Protein AF-A0A928DRD4-F1 (afdb_monomer_lite)

Sequence (166 aa):
MTNDAVLSANNVAFDFAQDGGIVSPGINWDGSDFAIGTTTFQNSYTLNEGGTLLLEVDAANSQADKLIVDGAAVLNGGTIDLVYDPAFLTNGMAFDMIQFNSDVQGLDKIELDLPEDDAYFWNVSWTDAGLVTFSVDGGAVPEPATWALLLVGLGLGGYTLRNRKK

pLDDT: mean 80.84, std 12.87, range [47.69, 97.25]

Secondary structure (DSSP, 8-state):
--------TTS----TTTTTPEE-SSB-TTSS-B---EEEESS-EEEETT-EEEEEEETTTTEE-EEEESS-EEEEB-EEEEEE-GGG--TT-EEEEEEESS-EE------EE----TTEEEEEEE-TTSEEEEEEEE-----HHHHHHHHHHHHHHHHHHHHTT-

Structure (mmCIF, N/CA/C/O backbone):
data_AF-A0A928DRD4-F1
#
_entry.id   AF-A0A928DRD4-F1
#
loop_
_atom_site.group_PDB
_atom_site.id
_atom_site.type_symbol
_atom_site.label_atom_id
_atom_site.label_alt_id
_atom_site.label_comp_id
_atom_site.label_asym_id
_atom_site.label_entity_id
_atom_si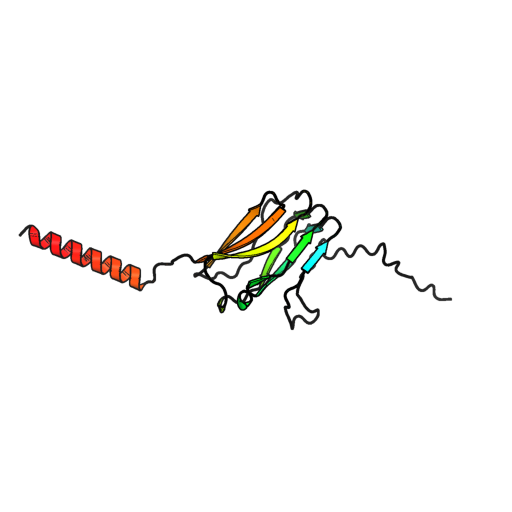te.label_seq_id
_atom_site.pdbx_PDB_ins_code
_atom_site.Cartn_x
_atom_site.Cartn_y
_atom_site.Cartn_z
_atom_site.occupancy
_atom_site.B_iso_or_equiv
_atom_site.auth_seq_id
_atom_site.auth_comp_id
_atom_site.auth_asym_id
_atom_site.auth_atom_id
_atom_site.pdbx_PDB_model_num
ATOM 1 N N . MET A 1 1 ? -4.050 3.288 52.857 1.00 53.44 1 MET A N 1
ATOM 2 C CA . MET A 1 1 ? -4.586 2.356 51.848 1.00 53.44 1 MET A CA 1
ATOM 3 C C . MET A 1 1 ? -4.522 3.092 50.529 1.00 53.44 1 MET A C 1
ATOM 5 O O . MET A 1 1 ? -5.202 4.101 50.392 1.00 53.44 1 MET A O 1
ATOM 9 N N . THR A 1 2 ? -3.605 2.708 49.648 1.00 58.59 2 THR A N 1
ATOM 10 C CA . THR A 1 2 ? -3.530 3.256 48.293 1.00 58.59 2 THR A CA 1
ATOM 11 C C . THR A 1 2 ? -4.617 2.568 47.479 1.00 58.59 2 THR A C 1
ATOM 13 O O . THR A 1 2 ? -4.669 1.343 47.432 1.00 58.59 2 THR A O 1
ATOM 16 N N . ASN A 1 3 ? -5.557 3.345 46.944 1.00 57.81 3 ASN A N 1
ATOM 17 C CA . ASN A 1 3 ? -6.489 2.835 45.949 1.00 57.81 3 ASN A CA 1
ATOM 18 C C . ASN A 1 3 ? -5.682 2.632 44.670 1.00 57.81 3 ASN A C 1
ATOM 20 O O . ASN A 1 3 ? -5.454 3.589 43.932 1.00 57.81 3 ASN A O 1
ATOM 24 N N . ASP A 1 4 ? -5.224 1.407 44.444 1.00 62.56 4 ASP A N 1
ATOM 25 C CA . ASP A 1 4 ? -4.686 1.022 43.149 1.00 62.56 4 ASP A CA 1
ATOM 26 C C . ASP A 1 4 ? -5.852 1.089 42.163 1.00 62.56 4 ASP A C 1
ATOM 28 O O . ASP A 1 4 ? -6.830 0.343 42.265 1.00 62.56 4 ASP A O 1
ATOM 32 N N . ALA A 1 5 ? -5.803 2.069 41.262 1.00 61.06 5 ALA A N 1
ATOM 33 C CA . ALA A 1 5 ? -6.780 2.199 40.199 1.00 61.06 5 ALA A CA 1
ATOM 34 C C . ALA A 1 5 ? -6.636 0.978 39.284 1.00 61.06 5 ALA A C 1
ATOM 36 O O . ALA A 1 5 ? -5.749 0.915 38.435 1.00 61.06 5 ALA A O 1
ATOM 37 N N . VAL A 1 6 ? -7.497 -0.019 39.489 1.00 67.00 6 VAL A N 1
ATOM 38 C CA . VAL A 1 6 ? -7.635 -1.152 38.579 1.00 67.00 6 VAL A CA 1
ATOM 39 C C . VAL A 1 6 ? -8.235 -0.607 37.289 1.00 67.00 6 VAL A C 1
ATOM 41 O O . VAL A 1 6 ? -9.435 -0.343 37.205 1.00 67.00 6 VAL A O 1
ATOM 44 N N . LEU A 1 7 ? -7.386 -0.409 36.283 1.00 55.59 7 LEU A N 1
ATOM 45 C CA . LEU A 1 7 ? -7.824 -0.202 34.910 1.00 55.59 7 LEU A CA 1
ATOM 46 C C . LEU A 1 7 ? -8.550 -1.477 34.466 1.00 55.59 7 LEU A C 1
ATOM 48 O O . LEU A 1 7 ? -7.941 -2.510 34.202 1.00 55.59 7 LEU A O 1
ATOM 52 N N . SER A 1 8 ? -9.880 -1.416 34.450 1.00 62.66 8 SER A N 1
ATOM 53 C CA . SER A 1 8 ? -10.719 -2.462 33.875 1.00 62.66 8 SER A CA 1
ATOM 54 C C . SER A 1 8 ? -10.456 -2.509 32.370 1.00 62.66 8 SER A C 1
ATOM 56 O O . SER A 1 8 ? -10.828 -1.580 31.652 1.00 62.66 8 SER A O 1
ATOM 58 N N . ALA A 1 9 ? -9.860 -3.609 31.901 1.00 56.12 9 ALA A N 1
ATOM 59 C CA . ALA A 1 9 ? -9.502 -3.859 30.500 1.00 56.12 9 ALA A CA 1
ATOM 60 C C . ALA A 1 9 ? -10.667 -3.689 29.503 1.00 56.12 9 ALA A C 1
ATOM 62 O O . ALA A 1 9 ? -10.439 -3.532 28.311 1.00 56.12 9 ALA A O 1
ATOM 63 N N . ASN A 1 10 ? -11.909 -3.663 29.987 1.00 56.59 10 ASN A N 1
ATOM 64 C CA . ASN A 1 10 ? -13.098 -3.573 29.146 1.00 56.59 10 ASN A CA 1
ATOM 65 C C . ASN A 1 10 ? -13.433 -2.156 28.643 1.00 56.59 10 ASN A C 1
ATOM 67 O O . ASN A 1 10 ? -14.390 -2.032 27.893 1.00 56.59 10 ASN A O 1
ATOM 71 N N . ASN A 1 11 ? -12.718 -1.100 29.061 1.00 47.69 11 ASN A N 1
ATOM 72 C CA . ASN A 1 11 ? -13.080 0.291 28.727 1.00 47.69 11 ASN A CA 1
ATOM 73 C C . ASN A 1 11 ? -11.883 1.235 28.515 1.00 47.69 11 ASN A C 1
ATOM 75 O O . ASN A 1 11 ? -12.037 2.452 28.607 1.00 47.69 11 ASN A O 1
ATOM 79 N N . VAL A 1 12 ? -10.686 0.714 28.236 1.00 48.12 12 VAL A N 1
ATOM 80 C CA . VAL A 1 12 ? -9.613 1.585 27.739 1.00 48.12 12 VAL A CA 1
ATOM 81 C C . VAL A 1 12 ? -9.796 1.694 26.232 1.00 48.12 12 VAL A C 1
ATOM 83 O O . VAL A 1 12 ? -9.312 0.857 25.475 1.00 48.12 12 VAL A O 1
ATOM 86 N N . ALA A 1 13 ? -10.572 2.693 25.808 1.00 52.09 13 ALA A N 1
ATOM 87 C CA . ALA A 1 13 ? -10.579 3.121 24.419 1.00 52.09 13 ALA A CA 1
ATOM 88 C C . ALA A 1 13 ? -9.193 3.698 24.132 1.00 52.09 13 ALA A C 1
ATOM 90 O O . ALA A 1 13 ? -8.875 4.824 24.512 1.00 52.09 13 ALA A O 1
ATOM 91 N N . PHE A 1 14 ? -8.333 2.871 23.556 1.00 54.72 14 PHE A N 1
ATOM 92 C CA . PHE A 1 14 ? -7.057 3.328 23.060 1.00 54.72 14 PHE A CA 1
ATOM 93 C C . PHE A 1 14 ? -7.296 4.051 21.742 1.00 54.72 14 PHE A C 1
ATOM 95 O O . PHE A 1 14 ? -7.428 3.433 20.688 1.00 54.72 14 PHE A O 1
ATOM 102 N N . ASP A 1 15 ? -7.408 5.368 21.833 1.00 59.59 15 ASP A N 1
ATOM 103 C CA . ASP A 1 15 ? -7.693 6.231 20.700 1.00 59.59 15 ASP A CA 1
ATOM 104 C C . ASP A 1 15 ? -6.415 6.612 19.940 1.00 59.59 15 ASP A C 1
ATOM 106 O O . ASP A 1 15 ? -6.062 7.777 19.791 1.00 59.59 15 ASP A O 1
ATOM 110 N N . PHE A 1 16 ? -5.653 5.604 19.511 1.00 61.81 16 PHE A N 1
ATOM 111 C CA . PHE A 1 16 ? -4.361 5.821 18.853 1.00 61.81 16 PHE A CA 1
ATOM 112 C C . PHE A 1 16 ? -4.488 6.471 17.466 1.00 61.81 16 PHE A C 1
ATOM 114 O O . PHE A 1 16 ? -3.494 6.950 16.934 1.00 61.81 16 PHE A O 1
ATOM 121 N N . ALA A 1 17 ? -5.688 6.495 16.880 1.00 55.22 17 ALA A N 1
ATOM 122 C CA . ALA A 1 17 ? -5.912 6.963 15.514 1.00 55.22 17 ALA A CA 1
ATOM 123 C C . ALA A 1 17 ? -6.464 8.399 15.420 1.00 55.22 17 ALA A C 1
ATOM 125 O O . ALA A 1 17 ? -6.345 9.020 14.364 1.00 55.22 17 ALA A O 1
ATOM 126 N N . GLN A 1 18 ? -7.045 8.950 16.497 1.00 60.78 18 GLN A N 1
ATOM 127 C CA . GLN A 1 18 ? -7.702 10.261 16.427 1.00 60.78 18 GLN A CA 1
ATOM 128 C C . GLN A 1 18 ? -6.786 11.462 16.703 1.00 60.78 18 GLN A C 1
ATOM 130 O O . GLN A 1 18 ? -7.110 12.541 16.212 1.00 60.78 18 GLN A O 1
ATOM 135 N N . ASP A 1 19 ? -5.653 11.277 17.393 1.00 69.81 19 ASP A N 1
ATOM 136 C CA . ASP A 1 19 ? -4.756 12.363 17.845 1.00 69.81 19 ASP A CA 1
ATOM 137 C C . ASP A 1 19 ? -3.374 12.359 17.149 1.00 69.81 19 ASP A C 1
ATOM 139 O O . ASP A 1 19 ? -2.356 12.729 17.737 1.00 69.81 19 ASP A O 1
ATOM 143 N N . GLY A 1 20 ? -3.310 11.920 15.890 1.00 76.12 20 GLY A N 1
ATOM 144 C CA . GLY A 1 20 ? -2.060 11.944 15.122 1.00 76.12 20 GLY A CA 1
ATOM 145 C C . GLY A 1 20 ? -1.081 10.808 15.435 1.00 76.12 20 GLY A C 1
ATOM 146 O O . GLY A 1 20 ? 0.130 10.957 15.275 1.00 76.12 20 GLY A O 1
ATOM 147 N N . GLY A 1 21 ? -1.589 9.679 15.933 1.00 85.69 21 GLY A N 1
ATOM 148 C CA . GLY A 1 21 ? -0.782 8.485 16.161 1.00 85.69 21 GLY A CA 1
ATOM 149 C C . GLY A 1 21 ? -0.530 7.676 14.888 1.00 85.69 21 GLY A C 1
ATOM 150 O O . GLY A 1 21 ? -1.172 7.870 13.853 1.00 85.69 21 GLY A O 1
ATOM 151 N N . ILE A 1 22 ? 0.420 6.746 14.993 1.00 86.06 22 ILE A N 1
ATOM 152 C CA . ILE A 1 22 ? 0.744 5.781 13.940 1.00 86.06 22 ILE A CA 1
ATOM 153 C C . ILE A 1 22 ? 0.092 4.443 14.292 1.00 86.06 22 ILE A C 1
ATOM 155 O O . ILE A 1 22 ? 0.329 3.895 15.371 1.00 86.06 22 ILE A O 1
ATOM 159 N N . VAL A 1 23 ? -0.705 3.903 13.372 1.00 89.56 23 VAL A N 1
ATOM 160 C CA . VAL A 1 23 ? -1.175 2.514 13.409 1.00 89.56 23 VAL A CA 1
ATOM 161 C C . VAL A 1 23 ? -0.349 1.724 12.407 1.00 89.56 23 VAL A C 1
ATOM 163 O O . VAL A 1 23 ? -0.339 2.067 11.232 1.00 89.56 23 VAL A O 1
ATOM 166 N N . SER A 1 24 ? 0.318 0.662 12.855 1.00 90.94 24 SER A N 1
ATOM 167 C CA . SER A 1 24 ? 1.047 -0.245 11.968 1.00 90.94 24 SER A CA 1
ATOM 168 C C . SER A 1 24 ? 0.807 -1.696 12.381 1.00 90.94 24 SER A C 1
ATOM 170 O O . SER A 1 24 ? 1.119 -2.053 13.520 1.00 90.94 24 SER A O 1
ATOM 172 N N . PRO A 1 25 ? 0.211 -2.528 11.508 1.00 90.12 25 PRO A N 1
ATOM 173 C CA . PRO A 1 25 ? -0.007 -3.945 11.783 1.00 90.12 25 PRO A CA 1
ATOM 174 C C . PRO A 1 25 ? 1.255 -4.763 12.056 1.00 90.12 25 PRO A C 1
ATOM 176 O O . PRO A 1 25 ? 1.150 -5.758 12.775 1.00 90.12 25 PRO A O 1
ATOM 179 N N . GLY A 1 26 ? 2.401 -4.355 11.504 1.00 83.25 26 GLY A N 1
ATOM 180 C CA . GLY A 1 26 ? 3.632 -5.146 11.498 1.00 83.25 26 GLY A CA 1
ATOM 181 C C . GLY A 1 26 ? 4.840 -4.556 12.231 1.00 83.25 26 GLY A C 1
ATOM 182 O O . GLY A 1 26 ? 5.879 -5.212 12.311 1.00 83.25 26 GLY A O 1
ATOM 183 N N . ILE A 1 27 ? 4.752 -3.337 12.782 1.00 80.06 27 ILE A N 1
ATOM 184 C CA . ILE A 1 27 ? 5.915 -2.702 13.420 1.00 80.06 27 ILE A CA 1
ATOM 185 C C . ILE A 1 27 ? 6.202 -3.295 14.808 1.00 80.06 27 ILE A C 1
ATOM 187 O O . ILE A 1 27 ? 5.350 -3.304 15.704 1.00 80.06 27 ILE A O 1
ATOM 191 N N . ASN A 1 28 ? 7.443 -3.727 15.034 1.00 72.81 28 ASN A N 1
ATOM 192 C CA . ASN A 1 28 ? 7.935 -3.925 16.393 1.00 72.81 28 ASN A CA 1
ATOM 193 C C . ASN A 1 28 ? 8.206 -2.566 17.055 1.00 72.81 28 ASN A C 1
ATOM 195 O O . ASN A 1 28 ? 8.687 -1.634 16.422 1.00 72.81 28 ASN A O 1
ATOM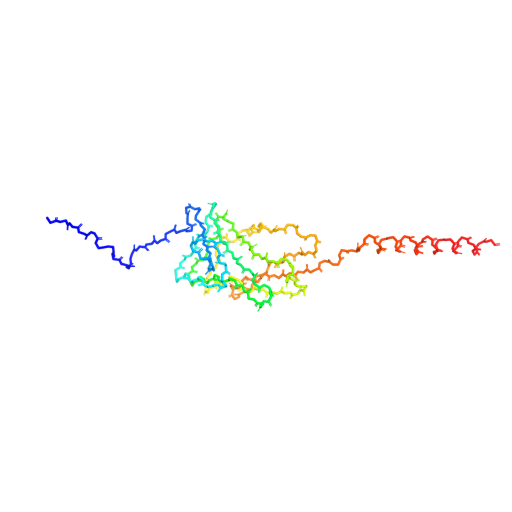 199 N N . TRP A 1 29 ? 7.910 -2.442 18.353 1.00 63.84 29 TRP A N 1
ATOM 200 C CA . TRP A 1 29 ? 8.010 -1.183 19.117 1.00 63.84 29 TRP A CA 1
ATOM 201 C C . TRP A 1 29 ? 9.380 -0.478 19.025 1.00 63.84 29 TRP A C 1
ATOM 203 O O . TRP A 1 29 ? 9.471 0.731 19.231 1.00 63.84 29 TRP A O 1
ATOM 213 N N . ASP A 1 30 ? 10.450 -1.216 18.732 1.00 74.44 30 ASP A N 1
ATOM 214 C CA . ASP A 1 30 ? 11.800 -0.672 18.565 1.00 74.44 30 ASP A CA 1
ATOM 215 C C . ASP A 1 30 ? 12.127 -0.219 17.130 1.00 74.44 30 ASP A C 1
ATOM 217 O O . ASP A 1 30 ? 13.231 0.271 16.886 1.00 74.44 30 ASP A O 1
ATOM 221 N N . GLY A 1 31 ? 11.179 -0.364 16.198 1.00 68.12 31 GLY A N 1
ATOM 222 C CA . GLY A 1 31 ? 11.313 -0.007 14.787 1.00 68.12 31 GLY A CA 1
ATOM 223 C C . GLY A 1 31 ? 12.380 -0.806 14.039 1.00 68.12 31 GLY A C 1
ATOM 224 O O . GLY A 1 31 ? 12.800 -0.374 12.968 1.00 68.12 31 GLY A O 1
ATOM 225 N N . SER A 1 32 ? 12.875 -1.910 14.612 1.00 71.31 32 SER A N 1
ATOM 226 C CA . SER A 1 32 ? 14.023 -2.647 14.069 1.00 71.31 32 SER A CA 1
ATOM 227 C C . SER A 1 32 ? 13.646 -3.835 13.188 1.00 71.31 32 SER A C 1
ATOM 229 O O . SER A 1 32 ? 14.449 -4.229 12.349 1.00 71.31 32 SER A O 1
ATOM 231 N N . ASP A 1 33 ? 12.423 -4.340 13.339 1.00 70.19 33 ASP A N 1
ATOM 232 C CA . ASP A 1 33 ? 11.862 -5.424 12.541 1.00 70.19 33 ASP A CA 1
ATOM 233 C C . ASP A 1 33 ? 10.456 -5.016 12.097 1.00 70.19 33 ASP A C 1
ATOM 235 O O . ASP A 1 33 ? 9.566 -4.791 12.927 1.00 70.19 33 ASP A O 1
ATOM 239 N N . PHE A 1 34 ? 10.277 -4.926 10.785 1.00 71.44 34 PHE A N 1
ATOM 240 C CA . PHE A 1 34 ? 8.971 -4.893 10.154 1.00 71.44 34 PHE A CA 1
ATOM 241 C C . PHE A 1 34 ? 8.649 -6.342 9.778 1.00 71.44 34 PHE A C 1
ATOM 243 O O . PHE A 1 34 ? 9.393 -7.000 9.047 1.00 71.44 34 PHE A O 1
ATOM 250 N N . ALA A 1 35 ? 7.647 -6.907 10.445 1.00 85.56 35 ALA A N 1
ATOM 251 C CA . ALA A 1 35 ? 7.182 -8.254 10.176 1.00 85.56 35 ALA A CA 1
ATOM 252 C C . ALA A 1 35 ? 5.734 -8.158 9.732 1.00 85.56 35 ALA A C 1
ATOM 254 O O . ALA A 1 35 ? 4.929 -7.562 10.441 1.00 85.56 35 ALA A O 1
ATOM 255 N N . ILE A 1 36 ? 5.390 -8.811 8.621 1.00 91.25 36 ILE A N 1
ATOM 256 C CA . ILE A 1 36 ? 4.025 -8.774 8.096 1.00 91.25 36 ILE A CA 1
ATOM 257 C C . ILE A 1 36 ? 3.005 -9.130 9.179 1.00 91.25 36 ILE A C 1
ATOM 259 O O . ILE A 1 36 ? 3.020 -10.230 9.748 1.00 91.25 36 ILE A O 1
ATOM 263 N N . GLY A 1 37 ? 2.093 -8.196 9.429 1.00 93.50 37 GLY A N 1
ATOM 264 C CA . GLY A 1 37 ? 1.141 -8.262 10.518 1.00 93.50 37 GLY A CA 1
ATOM 265 C C . GLY A 1 37 ? -0.298 -7.993 10.099 1.00 93.50 37 GLY A C 1
ATOM 266 O O . GLY A 1 37 ? -0.634 -7.656 8.963 1.00 93.50 37 GLY A O 1
ATOM 267 N N . THR A 1 38 ? -1.210 -8.198 11.046 1.00 93.81 38 THR A N 1
ATOM 268 C CA . THR A 1 38 ? -2.631 -7.899 10.858 1.00 93.81 38 THR A CA 1
ATOM 269 C C . THR A 1 38 ? -3.185 -7.206 12.092 1.00 93.81 38 THR A C 1
ATOM 271 O O . THR A 1 38 ? -3.159 -7.767 13.186 1.00 93.81 38 THR A O 1
ATOM 274 N N . THR A 1 39 ? -3.758 -6.020 11.899 1.00 93.00 39 THR A N 1
ATOM 275 C CA . THR A 1 39 ? -4.502 -5.286 12.927 1.00 93.00 39 THR A CA 1
ATOM 276 C C . THR A 1 39 ? -5.983 -5.381 12.622 1.00 93.00 39 THR A C 1
ATOM 278 O O . THR A 1 39 ? -6.412 -5.101 11.506 1.00 93.00 39 THR A O 1
ATOM 281 N N . THR A 1 40 ? -6.782 -5.772 13.615 1.00 92.88 40 THR A N 1
ATOM 282 C CA . THR A 1 40 ? -8.244 -5.833 13.494 1.00 92.88 40 THR A CA 1
ATOM 283 C C . THR A 1 40 ? -8.905 -4.879 14.481 1.00 92.88 40 THR A C 1
ATOM 285 O O . THR A 1 40 ? -8.725 -5.009 15.692 1.00 92.88 40 THR A O 1
ATOM 288 N N . PHE A 1 41 ? -9.720 -3.960 13.969 1.00 89.75 41 PHE A N 1
ATOM 289 C CA . PHE A 1 41 ? -10.636 -3.144 14.753 1.00 89.75 41 PHE A CA 1
ATOM 290 C C . PHE A 1 41 ? -12.024 -3.778 14.715 1.00 89.75 41 PHE A C 1
ATOM 292 O O . PHE A 1 41 ? -12.697 -3.756 13.692 1.00 89.75 41 PHE A O 1
ATOM 299 N N . GLN A 1 42 ? -12.467 -4.323 15.848 1.00 89.62 42 GLN A N 1
ATOM 300 C CA . GLN A 1 42 ? -13.822 -4.883 15.976 1.00 89.62 42 GLN A CA 1
ATOM 301 C C . GLN A 1 42 ? -14.917 -3.804 15.948 1.00 89.62 42 GLN A C 1
ATOM 303 O O . GLN A 1 42 ? -16.075 -4.084 15.657 1.00 89.62 42 GLN A O 1
ATOM 308 N N . ASN A 1 43 ? -14.544 -2.569 16.286 1.00 87.62 43 ASN A N 1
ATOM 309 C CA . ASN A 1 43 ? -15.419 -1.404 16.286 1.00 87.62 43 ASN A CA 1
ATOM 310 C C . ASN A 1 43 ? -15.070 -0.484 15.110 1.00 87.62 43 ASN A C 1
ATOM 312 O O . ASN A 1 43 ? -14.294 -0.841 14.226 1.00 87.62 43 ASN A O 1
ATOM 316 N N . SER A 1 44 ? -15.657 0.709 15.106 1.00 86.94 44 SER A N 1
ATOM 317 C CA . SER A 1 44 ? -15.328 1.736 14.127 1.00 86.94 44 SER A CA 1
ATOM 318 C C . SER A 1 44 ? -13.870 2.195 14.229 1.00 86.94 44 SER A C 1
ATOM 320 O O . SER A 1 44 ? -13.297 2.234 15.320 1.00 86.94 44 SER A O 1
ATOM 322 N N . TYR A 1 45 ? -13.303 2.584 13.090 1.00 87.94 45 TYR A N 1
ATOM 323 C CA . TYR A 1 45 ? -11.957 3.132 12.950 1.00 87.94 45 TYR A CA 1
ATOM 324 C C . TYR A 1 45 ? -12.031 4.502 12.273 1.00 87.94 45 TYR A C 1
ATOM 326 O O . TYR A 1 45 ? -12.599 4.627 11.190 1.00 87.94 45 TYR A O 1
ATOM 334 N N . THR A 1 46 ? -11.442 5.522 12.892 1.00 87.75 46 THR A N 1
ATOM 335 C CA . THR A 1 46 ? -11.340 6.859 12.301 1.00 87.75 46 THR A CA 1
ATOM 336 C C . THR A 1 46 ? -9.874 7.234 12.165 1.00 87.75 46 THR A C 1
ATOM 338 O O . THR A 1 46 ? -9.164 7.256 13.166 1.00 87.75 46 THR A O 1
ATOM 341 N N . LEU A 1 47 ? -9.439 7.566 10.952 1.00 88.00 47 LEU A N 1
ATOM 342 C CA . LEU A 1 47 ? -8.114 8.113 10.676 1.00 88.00 47 LEU A CA 1
ATOM 343 C C . LEU A 1 47 ? -8.241 9.623 10.441 1.00 88.00 47 LEU A C 1
ATOM 345 O O . LEU A 1 47 ? -8.649 10.049 9.362 1.00 88.00 47 LEU A O 1
ATOM 349 N N . ASN A 1 48 ? -7.950 10.426 11.464 1.00 88.06 48 ASN A N 1
ATOM 350 C CA . ASN A 1 48 ? -8.018 11.889 11.384 1.00 88.06 48 ASN A CA 1
ATOM 351 C C . ASN A 1 48 ? -6.753 12.497 10.760 1.00 88.06 48 ASN A C 1
ATOM 353 O O . ASN A 1 48 ? -5.715 11.843 10.670 1.00 88.06 48 ASN A O 1
ATOM 357 N N . GLU A 1 49 ? -6.836 13.775 10.388 1.00 87.44 49 GLU A N 1
ATOM 358 C CA . GLU A 1 49 ? -5.693 14.599 9.992 1.00 87.44 49 GLU A CA 1
ATOM 359 C C . GLU A 1 49 ? -4.527 14.478 10.986 1.00 87.44 49 GLU A C 1
ATOM 361 O O . GLU A 1 49 ? -4.705 14.538 12.204 1.00 87.44 49 GLU A O 1
ATOM 366 N N . GLY A 1 50 ? -3.323 14.280 10.445 1.00 85.81 50 GLY A N 1
ATOM 367 C CA . GLY A 1 50 ? -2.100 14.048 11.213 1.00 85.81 50 GLY A CA 1
ATOM 368 C C . GLY A 1 50 ? -1.904 12.607 11.693 1.00 85.81 50 GLY A C 1
ATOM 369 O O . GLY A 1 50 ? -0.810 12.288 12.152 1.00 85.81 50 GLY A O 1
ATOM 370 N N . GLY A 1 51 ? -2.919 11.740 11.604 1.00 87.62 51 GLY A N 1
ATOM 371 C CA . GLY A 1 51 ? -2.775 10.306 11.858 1.00 87.62 51 GLY A CA 1
ATOM 372 C C . GLY A 1 51 ? -2.173 9.586 10.657 1.00 87.62 51 GLY A C 1
ATOM 373 O O . GLY A 1 51 ? -2.454 9.955 9.516 1.00 87.62 51 GLY A O 1
ATOM 374 N N . THR A 1 52 ? -1.401 8.529 10.915 1.00 88.75 52 THR A N 1
ATOM 375 C CA . THR A 1 52 ? -0.803 7.703 9.857 1.00 88.75 52 THR A CA 1
ATOM 376 C C . THR A 1 52 ? -1.166 6.234 10.041 1.00 88.75 52 THR A C 1
ATOM 378 O O . THR A 1 52 ? -0.953 5.652 11.105 1.00 88.75 52 THR A O 1
ATOM 381 N N . LEU A 1 53 ? -1.679 5.609 8.986 1.00 90.81 53 LEU A N 1
ATOM 382 C CA . LEU A 1 53 ? -1.716 4.158 8.847 1.00 90.81 53 LEU A CA 1
ATOM 383 C C . LEU A 1 53 ? -0.481 3.733 8.051 1.00 90.81 53 LEU A C 1
ATOM 385 O O . LEU A 1 53 ? -0.425 3.978 6.852 1.00 90.81 53 LEU A O 1
ATOM 389 N N . LEU A 1 54 ? 0.491 3.115 8.714 1.00 90.75 54 LEU A N 1
ATOM 390 C CA . LEU A 1 54 ? 1.701 2.605 8.078 1.00 90.75 54 LEU A CA 1
ATOM 391 C C . LEU A 1 54 ? 1.521 1.119 7.774 1.00 90.75 54 LEU A C 1
ATOM 393 O O . LEU A 1 54 ? 1.274 0.324 8.684 1.00 90.75 54 LEU A O 1
ATOM 397 N N . LEU A 1 55 ? 1.647 0.754 6.504 1.00 92.00 55 LEU A N 1
ATOM 398 C CA . LEU A 1 55 ? 1.514 -0.615 6.027 1.00 92.00 55 LEU A CA 1
ATOM 399 C C . LEU A 1 55 ? 2.788 -1.041 5.301 1.00 92.00 55 LEU A C 1
ATOM 401 O O . LEU A 1 55 ? 3.287 -0.325 4.435 1.00 92.00 55 LEU A O 1
ATOM 405 N N . GLU A 1 56 ? 3.286 -2.225 5.623 1.00 91.38 56 GLU A N 1
ATOM 406 C CA . GLU A 1 56 ? 4.417 -2.832 4.930 1.00 91.38 56 GLU A CA 1
ATOM 407 C C . GLU A 1 56 ? 3.987 -3.741 3.767 1.00 91.38 56 GLU A C 1
ATOM 409 O O . GLU A 1 56 ? 2.977 -4.445 3.839 1.00 91.38 56 GLU A O 1
ATOM 414 N N . VAL A 1 57 ? 4.800 -3.782 2.711 1.00 90.94 57 VAL A N 1
ATOM 415 C CA . VAL A 1 57 ? 4.763 -4.806 1.664 1.00 90.94 57 VAL A CA 1
ATOM 416 C C . VAL A 1 57 ? 6.085 -5.576 1.632 1.00 90.94 57 VAL A C 1
ATOM 418 O O . VAL A 1 57 ? 7.125 -5.049 1.235 1.00 90.94 57 VAL A O 1
ATOM 421 N N . ASP A 1 58 ? 6.013 -6.870 1.937 1.00 91.81 58 ASP A N 1
ATOM 422 C CA . ASP A 1 58 ? 7.072 -7.844 1.677 1.00 91.81 58 ASP A CA 1
ATOM 423 C C . ASP A 1 58 ? 6.822 -8.488 0.310 1.00 91.81 58 ASP A C 1
ATOM 425 O O . ASP A 1 58 ? 6.255 -9.580 0.155 1.00 91.81 58 ASP A O 1
ATOM 429 N N . ALA A 1 59 ? 7.243 -7.765 -0.724 1.00 88.12 59 ALA A N 1
ATOM 430 C CA . ALA A 1 59 ? 7.069 -8.196 -2.100 1.00 88.12 59 ALA A CA 1
ATOM 431 C C . ALA A 1 59 ? 7.875 -9.466 -2.430 1.00 88.12 59 ALA A C 1
ATOM 433 O O . ALA A 1 59 ? 7.450 -10.246 -3.286 1.00 88.12 59 ALA A O 1
ATOM 434 N N . ALA A 1 60 ? 8.977 -9.734 -1.714 1.00 89.38 60 ALA A N 1
ATOM 435 C CA . ALA A 1 60 ? 9.787 -10.937 -1.909 1.00 89.38 60 ALA A CA 1
ATOM 436 C C . ALA A 1 60 ? 8.997 -12.213 -1.582 1.00 89.38 60 ALA A C 1
ATOM 438 O O . ALA A 1 60 ? 9.164 -13.234 -2.254 1.00 89.38 60 ALA A O 1
ATOM 439 N N . ASN A 1 61 ? 8.103 -12.136 -0.594 1.00 91.12 61 ASN A N 1
ATOM 440 C CA . ASN A 1 61 ? 7.245 -13.245 -0.183 1.00 91.12 61 ASN A CA 1
ATOM 441 C C . ASN A 1 61 ? 5.786 -13.102 -0.650 1.00 91.12 61 ASN A C 1
ATOM 443 O O . ASN A 1 61 ? 4.973 -13.986 -0.381 1.00 91.12 61 ASN A O 1
ATOM 447 N N . SER A 1 62 ? 5.454 -12.040 -1.398 1.00 90.94 62 SER A N 1
ATOM 448 C CA . SER A 1 62 ? 4.076 -11.711 -1.803 1.00 90.94 62 SER A CA 1
ATOM 449 C C . SER A 1 62 ? 3.133 -11.554 -0.603 1.00 90.94 62 SER A C 1
ATOM 451 O O . SER A 1 62 ? 2.007 -12.053 -0.601 1.00 90.94 62 SER A O 1
ATOM 453 N N . GLN A 1 63 ? 3.619 -10.886 0.439 1.00 92.88 63 GLN A N 1
ATOM 454 C CA . GLN A 1 63 ? 2.892 -10.636 1.677 1.00 92.88 63 GLN A CA 1
ATOM 455 C C . GLN A 1 63 ? 2.814 -9.128 1.935 1.00 92.88 63 GLN A C 1
ATOM 457 O O . GLN A 1 63 ? 3.651 -8.364 1.465 1.00 92.88 63 GLN A O 1
ATOM 462 N N . ALA A 1 64 ? 1.791 -8.693 2.662 1.00 93.62 64 ALA A N 1
ATOM 463 C CA . ALA A 1 64 ? 1.623 -7.300 3.048 1.00 93.62 64 ALA A CA 1
ATOM 464 C C . ALA A 1 64 ? 0.889 -7.212 4.384 1.00 93.62 64 ALA A C 1
ATOM 466 O O . ALA A 1 64 ? 0.109 -8.108 4.731 1.00 93.62 64 ALA A O 1
ATOM 467 N N . ASP A 1 65 ? 1.135 -6.128 5.108 1.00 95.06 65 ASP A N 1
ATOM 468 C CA . ASP A 1 65 ? 0.368 -5.766 6.285 1.00 95.06 65 ASP A CA 1
ATOM 469 C C . ASP A 1 65 ? -1.113 -5.648 5.949 1.00 95.06 65 ASP A C 1
ATOM 471 O O . ASP A 1 65 ? -1.507 -5.197 4.867 1.00 95.06 65 ASP A O 1
ATOM 475 N N . LYS A 1 66 ? -1.945 -6.028 6.920 1.00 94.19 66 LYS A N 1
ATOM 476 C CA . LYS A 1 66 ? -3.393 -5.976 6.769 1.00 94.19 66 LYS A CA 1
ATOM 477 C C . LYS A 1 66 ? -4.075 -5.212 7.893 1.00 94.19 66 LYS A C 1
ATOM 479 O O . LYS A 1 66 ? -3.932 -5.530 9.073 1.00 94.19 66 LYS A O 1
ATOM 484 N N . LEU A 1 67 ? -4.904 -4.250 7.514 1.00 93.69 67 LEU A N 1
ATOM 485 C CA . LEU A 1 67 ? -5.885 -3.625 8.386 1.00 93.69 67 LEU A CA 1
ATOM 486 C C . LEU A 1 67 ? -7.267 -4.231 8.116 1.00 93.69 67 LEU A C 1
ATOM 488 O O . LEU A 1 67 ? -7.741 -4.243 6.984 1.00 93.69 67 LEU A O 1
ATOM 492 N N . ILE A 1 68 ? -7.936 -4.708 9.160 1.00 92.94 68 ILE A N 1
ATOM 493 C CA . ILE A 1 68 ? -9.323 -5.176 9.102 1.00 92.94 68 ILE A CA 1
ATOM 494 C C . ILE A 1 68 ? -10.162 -4.292 10.020 1.00 92.94 68 ILE A C 1
ATOM 496 O O . ILE A 1 68 ? -9.801 -4.085 11.178 1.00 92.94 68 ILE A O 1
ATOM 500 N N . VAL A 1 69 ? -11.284 -3.781 9.525 1.00 92.00 69 VAL A N 1
ATOM 501 C CA . VAL A 1 69 ? -12.236 -2.997 10.318 1.00 92.00 69 VAL A CA 1
ATOM 502 C C . VAL A 1 69 ? -13.617 -3.634 10.192 1.00 92.00 69 VAL A C 1
ATOM 504 O O . VAL A 1 69 ? -14.207 -3.665 9.111 1.00 92.00 69 VAL A O 1
ATOM 507 N N . ASP A 1 70 ? -14.126 -4.155 11.306 1.00 89.31 70 ASP A N 1
ATOM 508 C CA . ASP A 1 70 ? -15.457 -4.759 11.392 1.00 89.31 70 ASP A CA 1
ATOM 509 C C . ASP A 1 70 ? -16.558 -3.711 11.596 1.00 89.31 70 ASP A C 1
ATOM 511 O O . ASP A 1 70 ? -17.694 -3.921 11.174 1.00 89.31 70 ASP A O 1
ATOM 515 N N . GLY A 1 71 ? -16.227 -2.580 12.229 1.00 86.75 71 GLY A N 1
ATOM 516 C CA . GLY A 1 71 ? -17.117 -1.427 12.349 1.00 86.75 71 GLY A CA 1
ATOM 517 C C . GLY A 1 71 ? -16.980 -0.435 11.193 1.00 86.75 71 GLY A C 1
ATOM 518 O O . GLY A 1 71 ? -16.361 -0.722 10.169 1.00 86.75 71 GLY A O 1
ATOM 519 N N . ALA A 1 72 ? -17.571 0.749 11.359 1.00 84.31 72 ALA A N 1
ATOM 520 C CA . ALA A 1 72 ? -17.518 1.788 10.335 1.00 84.31 72 ALA A CA 1
ATOM 521 C C . ALA A 1 72 ? -16.107 2.379 10.236 1.00 84.31 72 ALA A C 1
ATOM 523 O O . ALA A 1 72 ? -15.503 2.704 11.259 1.00 84.31 72 ALA A O 1
ATOM 524 N N . ALA A 1 73 ? -15.602 2.577 9.023 1.00 85.62 73 ALA A N 1
ATOM 525 C CA . ALA A 1 73 ? -14.341 3.275 8.806 1.00 85.62 73 ALA A CA 1
ATOM 526 C C . ALA A 1 73 ? -14.568 4.692 8.271 1.00 85.62 73 ALA A C 1
ATOM 528 O O . ALA A 1 73 ? -15.388 4.889 7.371 1.00 85.62 73 ALA A O 1
ATOM 529 N N . VAL A 1 74 ? -13.833 5.661 8.822 1.00 85.06 74 VAL A N 1
ATOM 530 C CA . VAL A 1 74 ? -13.860 7.074 8.420 1.00 85.06 74 VAL A CA 1
ATOM 531 C C . VAL A 1 74 ? -12.429 7.570 8.208 1.00 85.06 74 VAL A C 1
ATOM 533 O O . VAL A 1 74 ? -11.643 7.592 9.150 1.00 85.06 74 VAL A O 1
ATOM 536 N N . LEU A 1 75 ? -12.078 7.996 6.991 1.00 81.75 75 LEU A N 1
ATOM 537 C CA . LEU A 1 75 ? -10.782 8.630 6.707 1.00 81.75 75 LEU A CA 1
ATOM 538 C C . LEU A 1 75 ? -10.973 10.149 6.602 1.00 81.75 75 LEU A C 1
ATOM 540 O O . LEU A 1 75 ? -11.409 10.666 5.581 1.00 81.75 75 LEU A O 1
ATOM 544 N N . ASN A 1 76 ? -10.668 10.867 7.678 1.00 85.19 76 ASN A N 1
ATOM 545 C CA . ASN A 1 76 ? -10.867 12.306 7.817 1.00 85.19 76 ASN A CA 1
ATOM 546 C C . ASN A 1 76 ? -9.535 13.069 7.700 1.00 85.19 76 ASN A C 1
ATOM 548 O O . ASN A 1 76 ? -9.140 13.792 8.612 1.00 85.19 76 ASN A O 1
ATOM 552 N N . GLY A 1 77 ? -8.831 12.867 6.581 1.00 81.00 77 GLY A N 1
ATOM 553 C CA . GLY A 1 77 ? -7.624 13.625 6.226 1.00 81.00 77 GLY A CA 1
ATOM 554 C C . GLY A 1 77 ? -6.290 13.095 6.764 1.00 81.00 77 GLY A C 1
ATOM 555 O O . GLY A 1 77 ? -5.299 13.813 6.671 1.00 81.00 77 GLY A O 1
ATOM 556 N N . GLY A 1 78 ? -6.235 11.888 7.336 1.00 83.94 78 GLY A N 1
ATOM 557 C CA . GLY A 1 78 ? -4.955 11.256 7.686 1.00 83.94 78 GLY A CA 1
ATOM 558 C C . GLY A 1 78 ? -4.259 10.569 6.505 1.00 83.94 78 GLY A C 1
ATOM 559 O O . GLY A 1 78 ? -4.816 10.458 5.411 1.00 83.94 78 GLY A O 1
ATOM 560 N N . THR A 1 79 ? -3.037 10.101 6.746 1.00 86.31 79 THR A N 1
ATOM 561 C CA . THR A 1 79 ? -2.126 9.552 5.732 1.00 86.31 79 THR A CA 1
ATOM 562 C C . THR A 1 79 ? -2.125 8.027 5.763 1.00 86.31 79 THR A C 1
ATOM 564 O O . THR A 1 79 ? -2.098 7.424 6.837 1.00 86.31 79 THR A O 1
ATOM 567 N N . ILE A 1 80 ? -2.109 7.389 4.592 1.00 88.25 80 ILE A N 1
ATOM 568 C CA . ILE A 1 80 ? -1.740 5.974 4.472 1.00 88.25 80 ILE A CA 1
ATOM 569 C C . ILE A 1 80 ? -0.335 5.931 3.878 1.00 88.25 80 ILE A C 1
ATOM 571 O O . ILE A 1 80 ? -0.126 6.381 2.753 1.00 88.25 80 ILE A O 1
ATOM 575 N N . ASP A 1 81 ? 0.607 5.424 4.662 1.00 87.75 81 ASP A N 1
ATOM 576 C CA . ASP A 1 81 ? 2.018 5.314 4.311 1.00 87.75 81 ASP A CA 1
ATOM 577 C C . ASP A 1 81 ? 2.353 3.853 3.988 1.00 87.75 81 ASP A C 1
ATOM 579 O O . ASP A 1 81 ? 1.937 2.934 4.701 1.00 87.75 81 ASP A O 1
ATOM 583 N N . LEU A 1 82 ? 3.066 3.640 2.887 1.00 87.50 82 LEU A N 1
ATOM 584 C CA . LEU A 1 82 ? 3.391 2.324 2.350 1.00 87.50 82 LEU A CA 1
ATOM 585 C C . LEU A 1 82 ? 4.903 2.136 2.351 1.00 87.50 82 LEU A C 1
ATOM 587 O O . LEU A 1 82 ? 5.626 2.765 1.580 1.00 87.50 82 LEU A O 1
ATOM 591 N N . VAL A 1 83 ? 5.370 1.206 3.178 1.00 87.75 83 VAL A N 1
ATOM 592 C CA . VAL A 1 83 ? 6.784 0.842 3.281 1.00 87.75 83 VAL A CA 1
ATOM 593 C C . VAL A 1 83 ? 7.030 -0.428 2.480 1.00 87.75 83 VAL A C 1
ATOM 595 O O . VAL A 1 83 ? 6.350 -1.432 2.669 1.00 87.75 83 VAL A O 1
ATOM 598 N N . TYR A 1 84 ? 8.000 -0.402 1.572 1.00 87.50 84 TYR A N 1
ATOM 599 C CA . TYR A 1 84 ? 8.342 -1.557 0.748 1.00 87.50 84 TYR A CA 1
ATOM 600 C C . TYR A 1 84 ? 9.790 -1.488 0.265 1.00 87.50 84 TYR A C 1
ATOM 602 O O . TYR A 1 84 ? 10.389 -0.412 0.208 1.00 87.50 84 TYR A O 1
ATOM 610 N N . ASP A 1 85 ? 10.341 -2.635 -0.134 1.00 86.19 85 ASP A N 1
ATOM 611 C CA . ASP A 1 85 ? 11.607 -2.689 -0.866 1.00 86.19 85 ASP A CA 1
ATOM 612 C C . ASP A 1 85 ? 11.333 -2.749 -2.387 1.00 86.19 85 ASP A C 1
ATOM 614 O O . ASP A 1 85 ? 10.815 -3.758 -2.887 1.00 86.19 85 ASP A O 1
ATOM 618 N N . PRO A 1 86 ? 11.668 -1.687 -3.150 1.00 80.75 86 PRO A N 1
ATOM 619 C CA . PRO A 1 86 ? 11.385 -1.605 -4.583 1.00 80.75 86 PRO A CA 1
ATOM 620 C C . PRO A 1 86 ? 12.085 -2.697 -5.399 1.00 80.75 86 PRO A C 1
ATOM 622 O O . PRO A 1 86 ? 11.605 -3.051 -6.477 1.00 80.75 86 PRO A O 1
ATOM 625 N N . ALA A 1 87 ? 13.184 -3.279 -4.900 1.00 84.06 87 ALA A N 1
ATOM 626 C CA . ALA A 1 87 ? 13.921 -4.322 -5.612 1.00 84.06 87 ALA A CA 1
ATOM 627 C C . ALA A 1 87 ? 13.106 -5.612 -5.809 1.00 84.06 87 ALA A C 1
ATOM 629 O O . ALA A 1 87 ? 13.443 -6.422 -6.677 1.00 84.06 87 ALA A O 1
ATOM 630 N N . PHE A 1 88 ? 12.045 -5.801 -5.022 1.00 83.31 88 PHE A N 1
ATOM 631 C CA . PHE A 1 88 ? 11.198 -6.991 -5.064 1.00 83.31 88 PHE A CA 1
ATOM 632 C C . PHE A 1 88 ? 9.835 -6.754 -5.715 1.00 83.31 88 PHE A C 1
ATOM 634 O O . PHE A 1 88 ? 9.095 -7.717 -5.926 1.00 83.31 88 PHE A O 1
ATOM 641 N N . LEU A 1 89 ? 9.507 -5.511 -6.076 1.00 84.56 89 LEU A N 1
ATOM 642 C CA . LEU A 1 89 ? 8.288 -5.232 -6.821 1.00 84.56 89 LEU A CA 1
ATOM 643 C C . LEU A 1 89 ? 8.402 -5.750 -8.252 1.00 84.56 89 LEU A C 1
ATOM 645 O O . LEU A 1 89 ? 9.420 -5.604 -8.929 1.00 84.56 89 LEU A O 1
ATOM 649 N N . THR A 1 90 ? 7.312 -6.344 -8.725 1.00 84.69 90 THR A N 1
ATOM 650 C CA . THR A 1 90 ? 7.171 -6.776 -10.112 1.00 84.69 90 THR A CA 1
ATOM 651 C C . THR A 1 90 ? 5.846 -6.287 -10.675 1.00 84.69 90 THR A C 1
ATOM 653 O O . THR A 1 90 ? 4.858 -6.137 -9.954 1.00 84.69 90 THR A O 1
ATOM 656 N N . ASN A 1 91 ? 5.835 -6.029 -11.982 1.00 84.06 91 ASN A N 1
ATOM 657 C CA . ASN A 1 91 ? 4.643 -5.568 -12.682 1.00 84.06 91 ASN A CA 1
ATOM 658 C C . ASN A 1 91 ? 3.485 -6.570 -12.523 1.00 84.06 91 ASN A C 1
ATOM 660 O O . ASN A 1 91 ? 3.650 -7.760 -12.803 1.00 84.06 91 ASN A O 1
ATOM 664 N N . GLY A 1 92 ? 2.319 -6.069 -12.124 1.00 85.25 92 GLY A N 1
ATOM 665 C CA . GLY A 1 92 ? 1.102 -6.843 -11.904 1.00 85.25 92 GLY A CA 1
ATOM 666 C C . GLY A 1 92 ? 0.968 -7.439 -10.501 1.00 85.25 92 GLY A C 1
ATOM 667 O O . GLY A 1 92 ? 0.009 -8.172 -10.262 1.00 85.25 92 GLY A O 1
ATOM 668 N N . MET A 1 93 ? 1.891 -7.156 -9.574 1.00 88.75 93 MET A N 1
ATOM 669 C CA . MET A 1 93 ? 1.699 -7.511 -8.165 1.00 88.75 93 MET A CA 1
ATOM 670 C C . MET A 1 93 ? 0.505 -6.760 -7.578 1.00 88.75 93 MET A C 1
ATOM 672 O O . MET A 1 93 ? 0.285 -5.591 -7.891 1.00 88.75 93 MET A O 1
ATOM 676 N N . ALA A 1 94 ? -0.248 -7.442 -6.717 1.00 89.62 94 ALA A N 1
ATOM 677 C CA . ALA A 1 94 ? -1.402 -6.889 -6.026 1.00 89.62 94 ALA A CA 1
ATOM 678 C C . ALA A 1 94 ? -1.441 -7.374 -4.573 1.00 89.62 94 ALA A C 1
ATOM 680 O O . ALA A 1 94 ? -1.183 -8.549 -4.303 1.00 89.62 94 ALA A O 1
ATOM 681 N N . PHE A 1 95 ? -1.786 -6.469 -3.660 1.00 92.25 95 PHE A N 1
ATOM 682 C CA . PHE A 1 95 ? -1.809 -6.696 -2.221 1.00 92.25 95 PHE A CA 1
ATOM 683 C C . PHE A 1 95 ? -3.125 -6.203 -1.620 1.00 92.25 95 PHE A C 1
ATOM 685 O O . PHE A 1 95 ? -3.525 -5.052 -1.802 1.00 92.25 95 PHE A O 1
ATOM 692 N N . ASP A 1 96 ? -3.777 -7.087 -0.872 1.00 92.44 96 ASP A N 1
ATOM 693 C CA . ASP A 1 96 ? -5.040 -6.836 -0.182 1.00 92.44 96 ASP A CA 1
ATOM 694 C C . ASP A 1 96 ? -4.765 -6.338 1.238 1.00 92.44 96 ASP A C 1
ATOM 696 O O . ASP A 1 96 ? -4.646 -7.130 2.178 1.00 92.44 96 ASP A O 1
ATOM 700 N N . MET A 1 97 ? -4.637 -5.021 1.389 1.00 92.31 97 MET A N 1
ATOM 701 C CA . MET A 1 97 ? -4.040 -4.431 2.593 1.00 92.31 97 MET A CA 1
ATOM 702 C C . MET A 1 97 ? -5.069 -3.832 3.549 1.00 92.31 97 MET A C 1
ATOM 704 O O . MET A 1 97 ? -4.801 -3.703 4.741 1.00 92.31 97 MET A O 1
ATOM 708 N N . ILE A 1 98 ? -6.269 -3.488 3.070 1.00 92.69 98 ILE A N 1
ATOM 709 C CA . ILE A 1 98 ? -7.338 -2.978 3.936 1.00 92.69 98 ILE A CA 1
ATOM 710 C C . ILE A 1 98 ? -8.647 -3.687 3.608 1.00 92.69 98 ILE A C 1
ATOM 712 O O . ILE A 1 98 ? -9.020 -3.821 2.446 1.00 92.69 98 ILE A O 1
ATOM 716 N N . GLN A 1 99 ? -9.343 -4.145 4.643 1.00 93.25 99 GLN A N 1
ATOM 717 C CA . GLN A 1 99 ? -10.631 -4.814 4.534 1.00 93.25 99 GLN A CA 1
ATOM 718 C C . GLN A 1 99 ? -11.643 -4.176 5.483 1.00 93.25 99 GLN A C 1
ATOM 720 O O . GLN A 1 99 ? -11.477 -4.202 6.702 1.00 93.25 99 GLN A O 1
ATOM 725 N N . PHE A 1 100 ? -12.726 -3.669 4.912 1.00 90.56 100 PHE A N 1
ATOM 726 C CA . PHE A 1 100 ? -13.880 -3.149 5.625 1.00 90.56 100 PHE A CA 1
ATOM 727 C C . PHE A 1 100 ? -15.013 -4.173 5.551 1.00 90.56 100 PHE A C 1
ATOM 729 O O . PHE A 1 100 ? -15.550 -4.438 4.479 1.00 90.56 100 PHE A O 1
ATOM 736 N N . ASN A 1 101 ? -15.378 -4.768 6.688 1.00 89.06 101 ASN A N 1
ATOM 737 C CA . ASN A 1 101 ? -16.472 -5.748 6.749 1.00 89.06 101 ASN A CA 1
ATOM 738 C C . ASN A 1 101 ? -17.850 -5.092 6.949 1.00 89.06 101 ASN A C 1
ATOM 740 O O . ASN A 1 101 ? -18.864 -5.790 7.005 1.00 89.06 101 ASN A O 1
ATOM 744 N N . SER A 1 102 ? -17.894 -3.763 7.058 1.00 83.69 102 SER A N 1
ATOM 745 C CA . SER A 1 102 ? -19.121 -2.971 7.138 1.00 83.69 102 SER A CA 1
ATOM 746 C C . SER A 1 102 ? -19.019 -1.694 6.291 1.00 83.69 102 SER A C 1
ATOM 748 O O . SER A 1 102 ? -18.021 -1.485 5.601 1.00 83.69 102 SER A O 1
ATOM 750 N N . ASP A 1 103 ? -20.066 -0.862 6.310 1.00 77.12 103 ASP A N 1
ATOM 751 C CA . ASP A 1 103 ? -20.151 0.361 5.507 1.00 77.12 103 ASP A CA 1
ATOM 752 C C . ASP A 1 103 ? -18.958 1.302 5.747 1.00 77.12 103 ASP A C 1
ATOM 754 O O . ASP A 1 103 ? -18.627 1.656 6.884 1.00 77.12 103 ASP A O 1
ATOM 758 N N . VAL A 1 104 ? -18.362 1.783 4.654 1.00 73.12 104 VAL A N 1
ATOM 759 C CA . VAL A 1 104 ? -17.298 2.792 4.678 1.00 73.12 104 VAL A CA 1
ATOM 760 C C . VAL A 1 104 ? -17.884 4.160 4.352 1.00 73.12 104 VAL A C 1
ATOM 762 O O . VAL A 1 104 ? -18.637 4.305 3.390 1.00 73.12 104 VAL A O 1
ATOM 765 N N . GLN A 1 105 ? -17.556 5.173 5.153 1.00 70.00 105 GLN A N 1
ATOM 766 C CA . GLN A 1 105 ? -18.072 6.534 4.996 1.00 70.00 105 GLN A CA 1
ATOM 767 C C . GLN A 1 105 ? -16.919 7.538 4.922 1.00 70.00 105 GLN A C 1
ATOM 769 O O . GLN A 1 105 ? -15.886 7.366 5.561 1.00 70.00 105 GLN A O 1
ATOM 774 N N . GLY A 1 106 ? -17.105 8.624 4.168 1.00 59.56 106 GLY A N 1
ATOM 775 C CA . GLY A 1 106 ? -16.165 9.752 4.177 1.00 59.56 106 GLY A CA 1
ATOM 776 C C . GLY A 1 106 ? -14.827 9.508 3.473 1.00 59.56 106 GLY A C 1
ATOM 777 O O . GLY A 1 106 ? -13.894 10.271 3.683 1.00 59.56 106 GLY A O 1
ATOM 778 N N . LEU A 1 107 ? -14.721 8.482 2.626 1.00 56.78 107 LEU A N 1
ATOM 779 C CA . LEU A 1 107 ? -13.585 8.329 1.717 1.00 56.78 107 LEU A CA 1
ATOM 780 C C . LEU A 1 107 ? -13.666 9.363 0.596 1.00 56.78 107 LEU A C 1
ATOM 782 O O . LEU A 1 107 ? -14.247 9.099 -0.453 1.00 56.78 107 LEU A O 1
ATOM 786 N N . ASP A 1 108 ? -13.107 10.545 0.830 1.00 51.44 108 ASP A N 1
ATOM 787 C CA . ASP A 1 108 ? -13.058 11.596 -0.192 1.00 51.44 108 ASP A CA 1
ATOM 788 C C . ASP A 1 108 ? -11.742 11.539 -0.995 1.00 51.44 108 ASP A C 1
ATOM 790 O O . ASP A 1 108 ? -11.716 11.799 -2.197 1.00 51.44 108 ASP A O 1
ATOM 794 N N . LYS A 1 109 ? -10.638 11.126 -0.351 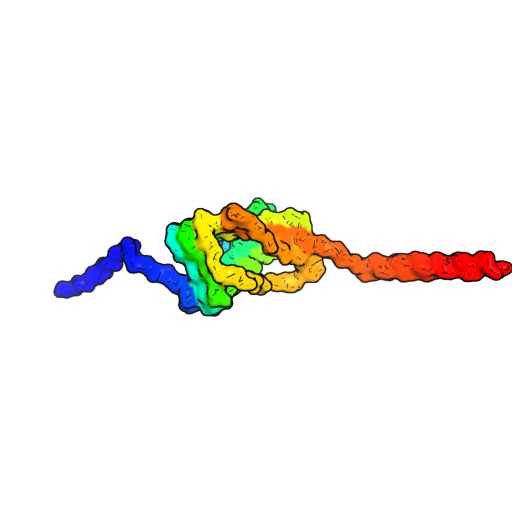1.00 53.25 109 LYS A N 1
ATOM 795 C CA . LYS A 1 109 ? -9.311 10.974 -0.968 1.00 53.25 109 LYS A CA 1
ATOM 796 C C . LYS A 1 109 ? -8.437 10.048 -0.112 1.00 53.25 109 LYS A C 1
ATOM 798 O O . LYS A 1 109 ? -8.352 10.248 1.095 1.00 53.25 109 LYS A O 1
ATOM 803 N N . ILE A 1 110 ? -7.765 9.070 -0.726 1.00 58.84 110 ILE A N 1
ATOM 804 C CA . ILE A 1 110 ? -6.554 8.481 -0.135 1.00 58.84 110 ILE A CA 1
ATOM 805 C C . ILE A 1 110 ? -5.378 9.271 -0.696 1.00 58.84 110 ILE A C 1
ATOM 807 O O . ILE A 1 110 ? -5.170 9.305 -1.909 1.00 58.84 110 ILE A O 1
ATOM 811 N N . GLU A 1 111 ? -4.636 9.923 0.188 1.00 58.50 111 GLU A N 1
ATOM 812 C CA . GLU A 1 111 ? -3.338 10.494 -0.139 1.00 58.50 111 GLU A CA 1
ATOM 813 C C . GLU A 1 111 ? -2.285 9.446 0.190 1.00 58.50 111 GLU A C 1
ATOM 815 O O . GLU A 1 111 ? -2.099 9.078 1.349 1.00 58.50 111 GLU A O 1
ATOM 820 N N . LEU A 1 112 ? -1.686 8.906 -0.866 1.00 63.22 112 LEU A N 1
ATOM 821 C CA . LEU A 1 112 ? -0.570 7.991 -0.756 1.00 63.22 112 LEU A CA 1
ATOM 822 C C . LEU A 1 112 ? 0.707 8.797 -0.917 1.00 63.22 112 LEU A C 1
ATOM 824 O O . LEU A 1 112 ? 0.925 9.388 -1.975 1.00 63.22 112 LEU A O 1
ATOM 828 N N . ASP A 1 113 ? 1.528 8.805 0.124 1.00 63.97 113 ASP A N 1
ATOM 829 C CA . ASP A 1 113 ? 2.901 9.286 0.028 1.00 63.97 113 ASP A CA 1
ATOM 830 C C . ASP A 1 113 ? 3.773 8.106 -0.399 1.00 63.97 113 ASP A C 1
ATOM 832 O O . ASP A 1 113 ? 4.326 7.373 0.414 1.00 63.97 113 ASP A O 1
ATOM 836 N N . LEU A 1 114 ? 3.766 7.828 -1.701 1.00 63.88 114 LEU A N 1
ATOM 837 C CA . LEU A 1 114 ? 4.566 6.756 -2.274 1.00 63.88 114 LEU A CA 1
ATOM 838 C C . LEU A 1 114 ? 5.917 7.313 -2.708 1.00 63.88 114 LEU A C 1
ATOM 840 O O . LEU A 1 114 ? 5.954 8.399 -3.291 1.00 63.88 114 LEU A O 1
ATOM 844 N N . PRO A 1 115 ? 7.015 6.562 -2.519 1.00 61.34 115 PRO A N 1
ATOM 845 C CA . PRO A 1 115 ? 8.283 6.907 -3.136 1.00 61.34 115 PRO A CA 1
ATOM 846 C C . PRO A 1 115 ? 8.078 7.103 -4.642 1.00 61.34 115 PRO A C 1
ATOM 848 O O . PRO A 1 115 ? 7.533 6.224 -5.313 1.00 61.34 115 PRO A O 1
ATOM 851 N N . GLU A 1 116 ? 8.507 8.248 -5.175 1.00 63.41 116 GLU A N 1
ATOM 852 C CA . GLU A 1 116 ? 8.575 8.459 -6.621 1.00 63.41 116 GLU A CA 1
ATOM 853 C C . GLU A 1 116 ? 9.611 7.480 -7.200 1.00 63.41 116 GLU A C 1
ATOM 855 O O . GLU A 1 116 ? 10.814 7.743 -7.189 1.00 63.41 116 GLU A O 1
ATOM 860 N N . ASP A 1 117 ? 9.151 6.314 -7.654 1.00 67.56 117 ASP A N 1
ATOM 861 C CA . ASP A 1 117 ? 9.934 5.401 -8.481 1.00 67.56 117 ASP A CA 1
ATOM 862 C C . ASP A 1 117 ? 9.464 5.541 -9.930 1.00 67.56 117 ASP A C 1
ATOM 864 O O . ASP A 1 117 ? 8.338 5.181 -10.277 1.00 67.56 117 ASP A O 1
ATOM 868 N N . ASP A 1 118 ? 10.341 6.055 -10.792 1.00 69.19 118 ASP A N 1
ATOM 869 C CA . ASP A 1 118 ? 10.068 6.277 -12.216 1.00 69.19 118 ASP A CA 1
ATOM 870 C C . ASP A 1 118 ? 9.654 4.990 -12.966 1.00 69.19 118 ASP A C 1
ATOM 872 O O . ASP A 1 118 ? 9.139 5.065 -14.087 1.00 69.19 118 ASP A O 1
ATOM 876 N N . ALA A 1 119 ? 9.897 3.805 -12.391 1.00 72.75 119 ALA A N 1
ATOM 877 C CA . ALA A 1 119 ? 9.570 2.518 -12.998 1.00 72.75 119 ALA A CA 1
ATOM 878 C C . ALA A 1 119 ? 8.134 2.037 -12.724 1.00 72.75 119 ALA A C 1
ATOM 880 O O . ALA A 1 119 ? 7.609 1.226 -13.498 1.00 72.75 119 ALA A O 1
ATOM 881 N N . TYR A 1 120 ? 7.496 2.512 -11.651 1.00 74.94 120 TYR A N 1
ATOM 882 C CA . TYR A 1 120 ? 6.273 1.908 -11.131 1.00 74.94 120 TYR A CA 1
ATOM 883 C C . TYR A 1 120 ? 5.200 2.937 -10.791 1.00 74.94 120 TYR A C 1
ATOM 885 O O . TYR A 1 120 ? 5.440 3.944 -10.134 1.00 74.94 120 TYR A O 1
ATOM 893 N N . PHE A 1 121 ? 3.973 2.628 -11.197 1.00 80.75 121 PHE A N 1
ATOM 894 C CA . PHE A 1 121 ? 2.780 3.355 -10.796 1.00 80.75 121 PHE A CA 1
ATOM 895 C C . PHE A 1 121 ? 1.963 2.473 -9.863 1.00 80.75 121 PHE A C 1
ATOM 897 O O . PHE A 1 121 ? 1.666 1.320 -10.179 1.00 80.75 121 PHE A O 1
ATOM 904 N N . TRP A 1 122 ? 1.580 3.019 -8.717 1.00 81.69 122 TRP A N 1
ATOM 905 C CA . TRP A 1 122 ? 0.655 2.349 -7.819 1.00 81.69 122 TRP A CA 1
ATOM 906 C C . TRP A 1 122 ? -0.780 2.689 -8.202 1.00 81.69 122 TRP A C 1
ATOM 908 O O . TRP A 1 122 ? -1.163 3.859 -8.265 1.00 81.69 122 TRP A O 1
ATOM 918 N N . ASN A 1 123 ? -1.591 1.658 -8.407 1.00 83.94 123 ASN A N 1
ATOM 919 C CA . ASN A 1 123 ? -3.031 1.794 -8.526 1.00 83.94 123 ASN A CA 1
ATOM 920 C C . ASN A 1 123 ? -3.694 1.319 -7.241 1.00 83.94 123 ASN A C 1
ATOM 922 O O . ASN A 1 123 ? -3.424 0.219 -6.753 1.00 83.94 123 ASN A O 1
ATOM 926 N N . VAL A 1 124 ? -4.628 2.125 -6.748 1.00 85.69 124 VAL A N 1
ATOM 927 C CA . VAL A 1 124 ? -5.522 1.744 -5.656 1.00 85.69 124 VAL A CA 1
ATOM 928 C C . VAL A 1 124 ? -6.873 1.412 -6.249 1.00 85.69 124 VAL A C 1
ATOM 930 O O . VAL A 1 124 ? -7.483 2.238 -6.930 1.00 85.69 124 VAL A O 1
ATOM 933 N N . SER A 1 125 ? -7.347 0.203 -5.980 1.00 86.06 125 SER A N 1
ATOM 934 C CA . SER A 1 125 ? -8.677 -0.231 -6.386 1.00 86.06 125 SER A CA 1
ATOM 935 C C . SER A 1 125 ? -9.521 -0.602 -5.178 1.00 86.06 125 SER A C 1
ATOM 937 O O . SER A 1 125 ? -9.019 -1.055 -4.149 1.00 86.06 125 SER A O 1
ATOM 939 N N . TRP A 1 126 ? -10.821 -0.382 -5.336 1.00 83.31 126 TRP A N 1
ATOM 940 C CA . TRP A 1 126 ? -11.835 -0.654 -4.335 1.00 83.31 126 TRP A CA 1
ATOM 941 C C . TRP A 1 126 ? -12.811 -1.662 -4.901 1.00 83.31 126 TRP A C 1
ATOM 943 O O . TRP A 1 126 ? -13.246 -1.536 -6.048 1.00 83.31 126 TRP A O 1
ATOM 953 N N . THR A 1 127 ? -13.179 -2.642 -4.089 1.00 80.38 127 THR A N 1
ATOM 954 C CA . THR A 1 127 ? -14.241 -3.582 -4.441 1.00 80.38 127 THR A CA 1
ATOM 955 C C . THR A 1 127 ? -15.496 -3.298 -3.628 1.00 80.38 127 THR A C 1
ATOM 957 O O . THR A 1 127 ? -15.422 -2.823 -2.494 1.00 80.38 127 THR A O 1
ATOM 960 N N . ASP A 1 128 ? -16.653 -3.685 -4.167 1.00 74.00 128 ASP A N 1
ATOM 961 C CA . ASP A 1 128 ? -17.932 -3.644 -3.443 1.00 74.00 128 ASP A CA 1
ATOM 962 C C . ASP A 1 128 ? -17.922 -4.511 -2.166 1.00 74.00 128 ASP A C 1
ATOM 964 O O . ASP A 1 128 ? -18.802 -4.387 -1.319 1.00 74.00 128 ASP A O 1
ATOM 968 N N . ALA A 1 129 ? -16.922 -5.386 -2.011 1.00 76.81 129 ALA A N 1
ATOM 969 C CA . ALA A 1 129 ? -16.698 -6.197 -0.818 1.00 76.81 129 ALA A CA 1
ATOM 970 C C . ALA A 1 129 ? -15.893 -5.468 0.280 1.00 76.81 129 ALA A C 1
ATOM 972 O O . ALA A 1 129 ? -15.456 -6.113 1.230 1.00 76.81 129 ALA A O 1
ATOM 973 N N . GLY A 1 130 ? -15.655 -4.156 0.144 1.00 79.75 130 GLY A N 1
ATOM 974 C CA . GLY A 1 130 ? -14.926 -3.357 1.135 1.00 79.75 130 GLY A CA 1
ATOM 975 C C . GLY A 1 130 ? -13.421 -3.633 1.166 1.00 79.75 130 GLY A C 1
ATOM 976 O O . GLY A 1 130 ? -12.747 -3.283 2.130 1.00 79.75 130 GLY A O 1
ATOM 977 N N . LEU A 1 131 ? -12.884 -4.275 0.131 1.00 84.75 131 LEU A N 1
ATOM 978 C CA . LEU A 1 131 ? -11.458 -4.558 0.013 1.00 84.75 131 LEU A CA 1
ATOM 979 C C . LEU A 1 131 ? -10.745 -3.436 -0.749 1.00 84.75 131 LEU A C 1
ATOM 981 O O . LEU A 1 131 ? -11.195 -3.052 -1.834 1.00 84.75 131 LEU A O 1
ATOM 985 N N . VAL A 1 132 ? -9.635 -2.961 -0.179 1.00 85.25 132 VAL A N 1
ATOM 986 C CA . VAL A 1 132 ? -8.680 -2.041 -0.804 1.00 85.25 132 VAL A CA 1
ATOM 987 C C . VAL A 1 132 ? -7.471 -2.836 -1.256 1.00 85.25 132 VAL A C 1
ATOM 989 O O . VAL A 1 132 ? -6.721 -3.374 -0.434 1.00 85.25 132 VAL A O 1
ATOM 992 N N . THR A 1 133 ? -7.292 -2.882 -2.570 1.00 84.56 133 THR A N 1
ATOM 993 C CA . THR A 1 133 ? -6.183 -3.585 -3.202 1.00 84.56 133 THR A CA 1
ATOM 994 C C . THR A 1 133 ? -5.228 -2.570 -3.809 1.00 84.56 133 THR A C 1
ATOM 996 O O . THR A 1 133 ? -5.623 -1.735 -4.633 1.00 84.56 133 THR A O 1
ATOM 999 N N . PHE A 1 134 ? -3.963 -2.678 -3.419 1.00 86.06 134 PHE A N 1
ATOM 1000 C CA . PHE A 1 134 ? -2.851 -1.914 -3.966 1.00 86.06 134 PHE A CA 1
ATOM 1001 C C . PHE A 1 134 ? -2.176 -2.760 -5.026 1.00 86.06 134 PHE A C 1
ATOM 1003 O O . PHE A 1 134 ? -1.802 -3.899 -4.760 1.00 86.06 134 PHE A O 1
ATOM 1010 N N . SER A 1 135 ? -2.039 -2.225 -6.229 1.00 85.31 135 SER A N 1
ATOM 1011 C CA . SER A 1 135 ? -1.400 -2.932 -7.333 1.00 85.31 135 SER A CA 1
ATOM 1012 C C . SER A 1 135 ? -0.308 -2.092 -7.960 1.00 85.31 135 SER A C 1
ATOM 1014 O O . SER A 1 135 ? -0.412 -0.867 -8.011 1.00 85.31 135 SER A O 1
ATOM 1016 N N . VAL A 1 136 ? 0.738 -2.767 -8.420 1.00 83.56 136 VAL A N 1
ATOM 1017 C CA . VAL A 1 136 ? 1.892 -2.145 -9.058 1.00 83.56 136 VAL A CA 1
ATOM 1018 C C . VAL A 1 136 ? 1.808 -2.381 -10.553 1.00 83.56 136 VAL A C 1
ATOM 1020 O O . VAL A 1 136 ? 1.957 -3.514 -11.012 1.00 83.56 136 VAL A O 1
ATOM 1023 N N . ASP A 1 137 ? 1.630 -1.305 -11.310 1.00 82.88 137 ASP A N 1
ATOM 1024 C CA . ASP A 1 137 ? 1.766 -1.327 -12.758 1.00 82.88 137 ASP A CA 1
ATOM 1025 C C . ASP A 1 137 ? 3.139 -0.778 -13.148 1.00 82.88 137 ASP A C 1
ATOM 1027 O O . ASP A 1 137 ? 3.492 0.374 -12.895 1.00 82.88 137 ASP A O 1
ATOM 1031 N N . GLY A 1 138 ? 3.924 -1.616 -13.814 1.00 76.75 138 GLY A N 1
ATOM 1032 C CA . GLY A 1 138 ? 5.138 -1.195 -14.493 1.00 76.75 138 GLY A CA 1
ATOM 1033 C C . GLY A 1 138 ? 4.765 -0.416 -15.747 1.00 76.75 138 GLY A C 1
ATOM 1034 O O . GLY A 1 138 ? 4.284 -0.991 -16.730 1.00 76.75 138 GLY A O 1
ATOM 1035 N N . GLY A 1 139 ? 5.012 0.891 -15.741 1.00 67.69 139 GLY A N 1
ATOM 1036 C CA . GLY A 1 139 ? 4.982 1.660 -16.972 1.00 67.69 139 GLY A CA 1
ATOM 1037 C C . GLY A 1 139 ? 6.208 1.295 -17.792 1.00 67.69 139 GLY A C 1
ATOM 1038 O O . GLY A 1 139 ? 7.334 1.480 -17.344 1.00 67.69 139 GLY A O 1
ATOM 1039 N N . ALA A 1 140 ? 6.020 0.791 -19.011 1.00 63.69 140 ALA A N 1
ATOM 1040 C CA . ALA A 1 140 ? 7.130 0.696 -19.950 1.00 63.69 140 ALA A CA 1
ATOM 1041 C C . ALA A 1 140 ? 7.554 2.121 -20.336 1.00 63.69 140 ALA A C 1
ATOM 1043 O O . ALA A 1 140 ? 7.076 2.671 -21.329 1.00 63.69 140 ALA A O 1
ATOM 1044 N N . VAL A 1 141 ? 8.423 2.738 -19.535 1.00 69.69 141 VAL A N 1
ATOM 1045 C CA . VAL A 1 141 ? 9.079 3.991 -19.894 1.00 69.69 141 VAL A CA 1
ATOM 1046 C C . VAL A 1 141 ? 10.017 3.650 -21.047 1.00 69.69 141 VAL A C 1
ATOM 1048 O O . VAL A 1 141 ? 10.946 2.859 -20.855 1.00 69.69 141 VAL A O 1
ATOM 1051 N N . PRO A 1 142 ? 9.790 4.164 -22.273 1.00 71.44 142 PRO A N 1
ATOM 1052 C CA . PRO A 1 142 ? 10.667 3.830 -23.377 1.00 71.44 142 PRO A CA 1
ATOM 1053 C C . PRO A 1 142 ? 12.064 4.334 -23.033 1.00 71.44 142 PRO A C 1
ATOM 1055 O O . PRO A 1 142 ? 12.264 5.537 -22.852 1.00 71.44 142 PRO A O 1
ATOM 1058 N N . GLU A 1 143 ? 13.018 3.407 -22.929 1.00 78.88 143 GLU A N 1
ATOM 1059 C CA . GLU A 1 143 ? 14.395 3.757 -22.599 1.00 78.88 143 GLU A CA 1
ATOM 1060 C C . GLU A 1 143 ? 14.909 4.848 -23.556 1.00 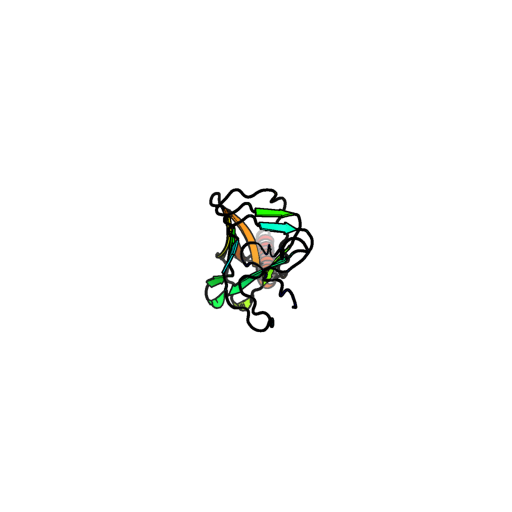78.88 143 GLU A C 1
ATOM 1062 O O . GLU A 1 143 ? 14.506 4.880 -24.728 1.00 78.88 143 GLU A O 1
ATOM 1067 N N . PRO A 1 144 ? 15.851 5.713 -23.138 1.00 81.50 144 PRO A N 1
ATOM 1068 C CA . PRO A 1 144 ? 16.448 6.711 -24.028 1.00 81.50 144 PRO A CA 1
ATOM 1069 C C . PRO A 1 144 ? 16.969 6.113 -25.348 1.00 81.50 144 PRO A C 1
ATOM 1071 O O . PRO A 1 144 ? 16.891 6.744 -26.404 1.00 81.50 144 PRO A O 1
ATOM 1074 N N . ALA A 1 145 ? 17.436 4.860 -25.314 1.00 86.06 145 ALA A N 1
ATOM 1075 C CA . ALA A 1 145 ? 17.850 4.111 -26.497 1.00 86.06 145 ALA A CA 1
ATOM 1076 C C . ALA A 1 145 ? 16.683 3.768 -27.443 1.00 86.06 145 ALA A C 1
ATOM 1078 O O . ALA A 1 145 ? 16.864 3.795 -28.660 1.00 86.06 145 ALA A O 1
ATOM 1079 N N . THR A 1 146 ? 15.483 3.508 -26.918 1.00 87.75 146 THR A N 1
ATOM 1080 C CA . THR A 1 146 ? 14.264 3.276 -27.710 1.00 87.75 146 THR A CA 1
ATOM 1081 C C . THR A 1 146 ? 13.902 4.522 -28.510 1.00 87.75 146 THR A C 1
ATOM 1083 O O . THR A 1 146 ? 13.646 4.438 -29.713 1.00 87.75 146 THR A O 1
ATOM 1086 N N . TRP A 1 147 ? 13.975 5.700 -27.884 1.00 89.88 147 TRP A N 1
ATOM 1087 C CA . TRP A 1 147 ? 13.785 6.976 -28.576 1.00 89.88 147 TRP A CA 1
ATOM 1088 C C . TRP A 1 147 ? 14.858 7.222 -29.633 1.00 89.88 147 TRP A C 1
ATOM 1090 O O . TRP A 1 147 ? 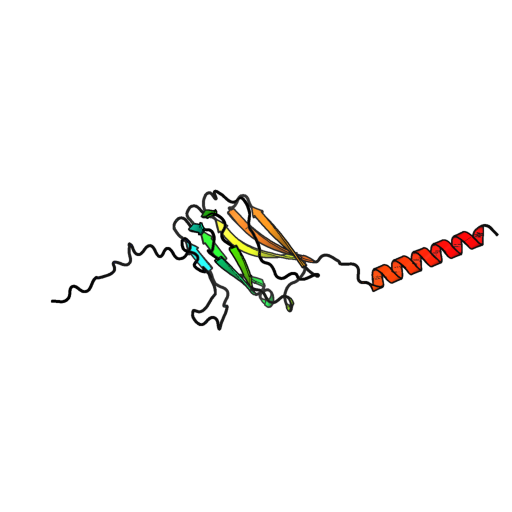14.543 7.618 -30.757 1.00 89.88 147 TRP A O 1
ATOM 1100 N N . ALA A 1 148 ? 16.121 6.947 -29.304 1.00 92.94 148 ALA A N 1
ATOM 1101 C CA . ALA A 1 148 ? 17.217 7.086 -30.253 1.00 92.94 148 ALA A CA 1
ATOM 1102 C C . ALA A 1 148 ? 17.030 6.168 -31.473 1.00 92.94 148 ALA A C 1
ATOM 1104 O O . ALA A 1 148 ? 17.151 6.627 -32.609 1.00 92.94 148 ALA A O 1
ATOM 1105 N N . LEU A 1 149 ? 16.671 4.898 -31.265 1.00 93.12 149 LEU A N 1
ATOM 1106 C CA . LEU A 1 149 ? 16.399 3.943 -32.341 1.00 93.12 149 LEU A CA 1
ATOM 1107 C C . LEU A 1 149 ? 15.184 4.344 -33.179 1.00 93.12 149 LEU A C 1
ATOM 1109 O O . LEU A 1 149 ? 15.237 4.238 -34.405 1.00 93.12 149 LEU A O 1
ATOM 1113 N N . LEU A 1 150 ? 14.124 4.861 -32.551 1.00 95.44 150 LEU A N 1
ATOM 1114 C CA . LEU A 1 150 ? 12.964 5.399 -33.258 1.00 95.44 150 LEU A CA 1
ATOM 1115 C C . LEU A 1 150 ? 13.368 6.563 -34.173 1.00 95.44 150 LEU A C 1
ATOM 1117 O O . LEU A 1 150 ? 13.034 6.563 -35.359 1.00 95.44 150 LEU A O 1
ATOM 1121 N N . LEU A 1 151 ? 14.131 7.530 -33.653 1.00 94.88 151 LEU A N 1
ATOM 1122 C CA . LEU A 1 151 ? 14.608 8.681 -34.424 1.00 94.88 151 LEU A CA 1
ATOM 1123 C C . LEU A 1 151 ? 15.541 8.263 -35.564 1.00 94.88 151 LEU A C 1
ATOM 1125 O O . LEU A 1 151 ? 15.414 8.772 -36.679 1.00 94.88 151 LEU A O 1
ATOM 1129 N N . VAL A 1 152 ? 16.441 7.308 -35.319 1.00 97.25 152 VAL A N 1
ATOM 1130 C CA . VAL A 1 152 ? 17.316 6.745 -36.357 1.00 97.25 152 VAL A CA 1
ATOM 1131 C C . VAL A 1 152 ? 16.487 6.047 -37.437 1.00 97.25 152 VAL A C 1
ATOM 1133 O O . VAL A 1 152 ? 16.705 6.293 -38.624 1.00 97.25 152 VAL A O 1
ATOM 1136 N N . GLY A 1 153 ? 15.497 5.237 -37.053 1.00 96.00 153 GLY A N 1
ATOM 1137 C CA . GLY A 1 153 ? 14.590 4.563 -37.983 1.00 96.00 153 GLY A CA 1
ATOM 1138 C C . GLY A 1 153 ? 13.816 5.547 -38.862 1.00 96.00 153 GLY A C 1
ATOM 1139 O O . GLY A 1 153 ? 13.792 5.400 -40.087 1.00 96.00 153 GLY A O 1
ATOM 1140 N N . LEU A 1 154 ? 13.256 6.602 -38.264 1.00 97.12 154 LEU A N 1
ATOM 1141 C CA . LEU A 1 154 ? 12.578 7.679 -38.993 1.00 97.12 154 LEU A C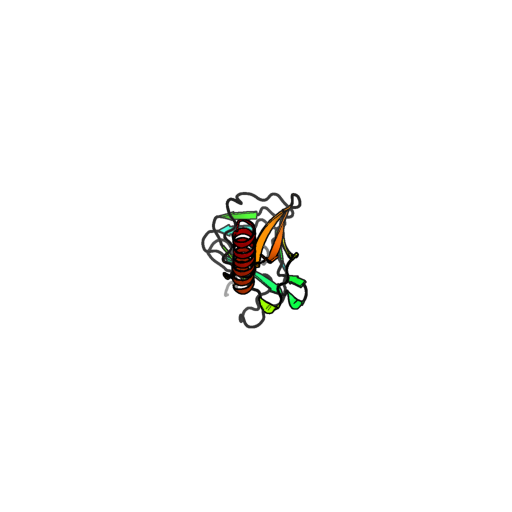A 1
ATOM 1142 C C . LEU A 1 154 ? 13.537 8.435 -39.923 1.00 97.12 154 LEU A C 1
ATOM 1144 O O . LEU A 1 154 ? 13.183 8.725 -41.067 1.00 97.12 154 LEU A O 1
ATOM 1148 N N . GLY A 1 155 ? 14.764 8.705 -39.472 1.00 96.81 155 GLY A N 1
ATOM 1149 C CA . GLY A 1 155 ? 15.802 9.352 -40.274 1.00 96.81 155 GLY A CA 1
ATOM 1150 C C . GLY A 1 155 ? 16.182 8.541 -41.516 1.00 96.81 155 GLY A C 1
ATOM 1151 O O . GLY A 1 155 ? 16.213 9.078 -42.626 1.00 96.81 155 GLY A O 1
ATOM 1152 N N . LEU A 1 156 ? 16.405 7.233 -41.358 1.00 97.19 156 LEU A N 1
ATOM 1153 C CA . LEU A 1 156 ? 16.704 6.320 -42.466 1.00 97.19 156 LEU A CA 1
ATOM 1154 C C . LEU A 1 156 ? 15.509 6.169 -43.421 1.00 97.19 156 LEU A C 1
ATOM 1156 O O . LEU A 1 156 ? 15.678 6.206 -44.644 1.00 97.19 156 LEU A O 1
ATOM 1160 N N . GLY A 1 157 ? 14.290 6.069 -42.883 1.00 95.81 157 GLY A N 1
ATOM 1161 C CA . GLY A 1 157 ? 13.057 6.051 -43.674 1.00 95.81 157 GLY A CA 1
ATOM 1162 C C . GLY A 1 157 ? 12.893 7.319 -44.519 1.00 95.81 157 GLY A C 1
ATOM 1163 O O . GLY A 1 157 ? 12.674 7.247 -45.730 1.00 95.81 157 GLY A O 1
ATOM 1164 N N . GLY A 1 158 ? 13.097 8.492 -43.918 1.00 96.38 158 GLY A N 1
ATOM 1165 C CA . GLY A 1 158 ? 13.077 9.770 -44.632 1.00 96.38 158 GLY A CA 1
ATOM 1166 C C . GLY A 1 158 ? 14.163 9.869 -45.709 1.00 96.38 158 GLY A C 1
ATOM 1167 O O . GLY A 1 158 ? 13.893 10.312 -46.830 1.00 96.38 158 GLY A O 1
ATOM 1168 N N . TYR A 1 159 ? 15.383 9.411 -45.408 1.00 96.88 159 TYR A N 1
ATOM 1169 C CA . TYR A 1 159 ? 16.502 9.414 -46.352 1.00 96.88 159 TYR A CA 1
ATOM 1170 C C . TYR A 1 159 ? 16.230 8.543 -47.587 1.00 96.88 159 TYR A C 1
ATOM 1172 O O . TYR A 1 159 ? 16.424 8.987 -48.722 1.00 96.88 159 TYR A O 1
ATOM 1180 N N . THR A 1 160 ? 15.725 7.324 -47.389 1.00 96.38 160 THR A N 1
ATOM 1181 C CA . THR A 1 160 ? 15.410 6.410 -48.498 1.00 96.38 160 THR A CA 1
ATOM 1182 C C . THR A 1 160 ? 14.288 6.947 -49.389 1.00 96.38 160 THR A C 1
ATOM 1184 O O . THR A 1 160 ? 14.413 6.906 -50.614 1.00 96.38 160 THR A O 1
ATOM 1187 N N . LEU A 1 161 ? 13.232 7.535 -48.815 1.00 95.81 161 LEU A N 1
ATOM 1188 C CA . LEU A 1 161 ? 12.147 8.163 -49.580 1.00 95.81 161 LEU A CA 1
ATOM 1189 C C . LEU A 1 161 ? 12.627 9.354 -50.419 1.00 95.81 161 LEU A C 1
ATOM 1191 O O . LEU A 1 161 ? 12.185 9.517 -51.560 1.00 95.81 161 LEU A O 1
ATOM 1195 N N . ARG A 1 162 ? 13.561 10.161 -49.900 1.00 95.75 162 ARG A N 1
ATOM 1196 C CA . ARG A 1 162 ? 14.153 11.286 -50.642 1.00 95.75 162 ARG A CA 1
ATOM 1197 C C . ARG A 1 162 ? 14.902 10.825 -51.895 1.00 95.75 162 ARG A C 1
ATOM 1199 O O . ARG A 1 162 ? 14.835 11.506 -52.917 1.00 95.75 162 ARG A O 1
ATOM 1206 N N . ASN A 1 163 ? 15.579 9.681 -51.834 1.00 93.69 163 ASN A N 1
ATOM 1207 C CA . ASN A 1 163 ? 16.364 9.160 -52.955 1.00 93.69 163 ASN A CA 1
ATOM 1208 C C . ASN A 1 163 ? 15.519 8.500 -54.058 1.00 93.69 163 ASN A C 1
ATOM 1210 O O . ASN A 1 163 ? 16.031 8.315 -55.151 1.00 93.69 163 ASN A O 1
ATOM 1214 N N . ARG A 1 164 ? 14.233 8.195 -53.824 1.00 91.38 164 ARG A N 1
ATOM 1215 C CA . ARG A 1 164 ? 13.342 7.602 -54.848 1.00 91.38 164 ARG A CA 1
ATOM 1216 C C . ARG A 1 164 ? 12.752 8.610 -55.841 1.00 91.38 164 ARG A C 1
ATOM 1218 O O . ARG A 1 164 ? 12.139 8.197 -56.817 1.00 91.38 164 ARG A O 1
ATOM 1225 N N . LYS A 1 165 ? 12.864 9.914 -55.566 1.00 83.56 165 LYS A N 1
ATOM 1226 C CA . LYS A 1 165 ? 12.336 10.992 -56.426 1.00 83.56 165 LYS A CA 1
ATOM 1227 C C . LYS A 1 165 ? 13.384 11.602 -57.366 1.00 83.56 165 LYS A C 1
ATOM 1229 O O . LYS A 1 165 ? 13.059 12.544 -58.084 1.00 83.56 165 LYS A O 1
ATOM 1234 N N . LYS A 1 166 ? 14.624 11.123 -57.308 1.00 69.06 166 LYS A N 1
ATOM 1235 C CA . LYS A 1 166 ? 15.695 11.460 -58.249 1.00 69.06 166 LYS A CA 1
ATOM 1236 C C . LYS A 1 166 ? 15.854 10.316 -59.234 1.00 69.06 166 LYS A C 1
ATOM 1238 O O . LYS A 1 166 ? 16.157 10.626 -60.401 1.00 69.06 166 LYS A O 1
#

Radius of gyration: 24.13 Å; chains: 1; bounding box: 38×28×110 Å

Foldseek 3Di:
DDPPPPPDPPDPPPLQQAPQHEAEQAADPVNPDRDAGEDEALEEEEHAANHEYEKEDPLQVLGIHAYEYAYEYAYHHHAYEYHYDPVNDDAWRKYFHYFYQDDYPHCPDHDYPDPPDVQWDWDWDQDPRRTTMIGIHGDPPPPPVNVVVVVVVVVVVVVVVVVVVD